Protein AF-A0AAV6FRX6-F1 (afdb_monomer)

pLDDT: mean 72.31, std 10.51, range [33.69, 86.12]

Radius of gyration: 14.48 Å; Cα contacts (8 Å, |Δi|>4): 93; chains: 1; bounding box: 25×27×48 Å

Structure (mmCIF, N/CA/C/O backbone):
data_AF-A0AAV6FRX6-F1
#
_entry.id   AF-A0AAV6FRX6-F1
#
loop_
_atom_site.group_PDB
_atom_site.id
_atom_site.type_symbol
_atom_site.label_ato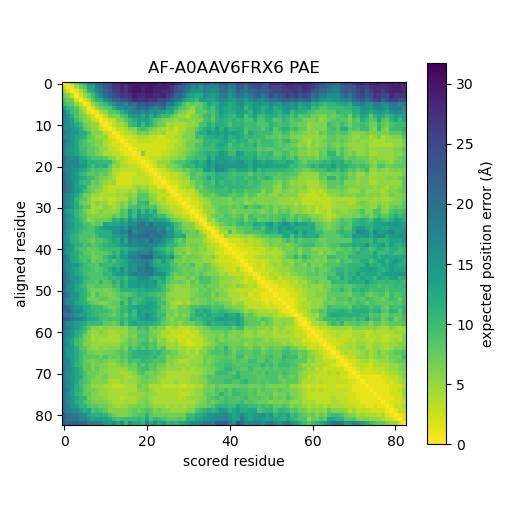m_id
_atom_site.label_alt_id
_atom_site.label_comp_id
_atom_site.label_asym_id
_a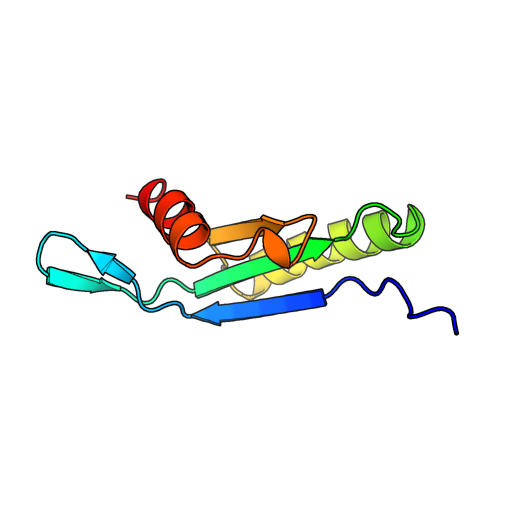tom_site.label_entity_id
_atom_site.label_seq_id
_atom_site.pdbx_PDB_ins_code
_atom_site.Cartn_x
_atom_site.Cartn_y
_atom_site.Cartn_z
_atom_site.occupancy
_atom_site.B_iso_or_equiv
_atom_site.auth_seq_id
_atom_site.auth_comp_id
_atom_site.auth_asym_id
_atom_site.auth_atom_id
_atom_site.pdbx_PDB_model_num
ATOM 1 N N . MET A 1 1 ? 4.537 -15.080 -27.069 1.00 33.69 1 MET A N 1
ATOM 2 C CA . MET A 1 1 ? 3.539 -14.183 -26.450 1.00 33.69 1 MET A CA 1
ATOM 3 C C . MET A 1 1 ? 4.238 -13.439 -25.324 1.00 33.69 1 MET A C 1
ATOM 5 O O . MET A 1 1 ? 4.529 -14.051 -24.311 1.0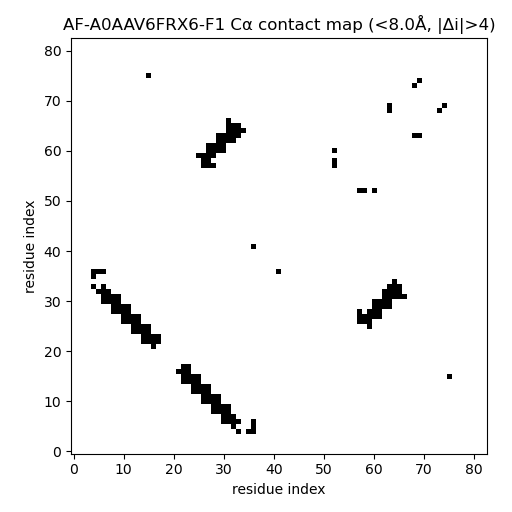0 33.69 1 MET A O 1
ATOM 9 N N . GLN A 1 2 ? 4.635 -12.183 -25.545 1.00 33.78 2 GLN A N 1
ATOM 10 C CA . GLN A 1 2 ? 5.220 -11.337 -24.499 1.00 33.78 2 GLN A CA 1
ATOM 11 C C . GLN A 1 2 ? 4.061 -10.791 -23.666 1.00 33.78 2 GLN A C 1
ATOM 13 O O . GLN A 1 2 ? 3.378 -9.861 -24.083 1.00 33.78 2 GLN A O 1
ATOM 18 N N . THR A 1 3 ? 3.776 -11.432 -22.536 1.00 40.53 3 THR A N 1
ATOM 19 C CA . THR A 1 3 ? 2.890 -10.875 -21.512 1.00 40.53 3 THR A CA 1
ATOM 20 C C . THR A 1 3 ? 3.528 -9.586 -21.015 1.00 40.53 3 THR A C 1
ATOM 22 O O . THR A 1 3 ? 4.605 -9.617 -20.426 1.00 40.53 3 THR A O 1
ATOM 25 N N . GLY A 1 4 ? 2.909 -8.453 -21.346 1.00 44.53 4 GLY A N 1
ATOM 26 C CA . GLY A 1 4 ? 3.395 -7.131 -20.984 1.00 44.53 4 GLY A CA 1
ATOM 27 C C . GLY A 1 4 ? 3.563 -7.021 -19.475 1.00 44.53 4 GLY A C 1
ATOM 28 O O . GLY A 1 4 ? 2.584 -7.092 -18.734 1.00 44.53 4 GLY A O 1
ATOM 29 N N . THR A 1 5 ? 4.810 -6.848 -19.047 1.00 52.97 5 THR A N 1
ATOM 30 C CA . THR A 1 5 ? 5.236 -6.527 -17.684 1.00 52.97 5 THR A CA 1
ATOM 31 C C . THR A 1 5 ? 4.703 -5.141 -17.316 1.00 52.97 5 THR A C 1
ATOM 33 O O . THR A 1 5 ? 5.409 -4.141 -17.388 1.00 52.97 5 THR A O 1
ATOM 36 N N . SER A 1 6 ? 3.402 -5.062 -17.062 1.00 55.75 6 SER A N 1
ATOM 37 C CA . SER A 1 6 ? 2.682 -3.826 -16.770 1.00 55.75 6 SER A CA 1
ATOM 38 C C . SER A 1 6 ? 2.668 -3.656 -15.256 1.00 55.75 6 SER A C 1
ATOM 40 O O . SER A 1 6 ? 2.259 -4.584 -14.561 1.00 55.75 6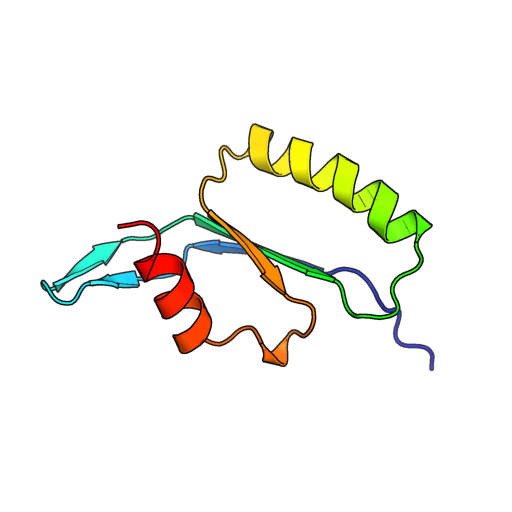 SER A O 1
ATOM 42 N N . ASP A 1 7 ? 3.109 -2.509 -14.741 1.00 57.62 7 ASP A N 1
ATOM 43 C CA . ASP A 1 7 ? 2.994 -2.199 -13.313 1.00 57.62 7 ASP A CA 1
ATOM 44 C C . ASP A 1 7 ? 1.508 -2.201 -12.911 1.00 57.62 7 ASP A C 1
ATOM 46 O O . ASP A 1 7 ? 0.692 -1.467 -13.484 1.00 57.62 7 ASP A O 1
ATOM 50 N N . VAL A 1 8 ? 1.136 -3.040 -11.940 1.00 64.56 8 VAL A N 1
ATOM 51 C CA . VAL A 1 8 ? -0.256 -3.166 -11.488 1.00 64.56 8 VAL A CA 1
ATOM 52 C C . VAL A 1 8 ? -0.426 -2.405 -10.181 1.00 64.56 8 VAL A C 1
ATOM 54 O O . VAL A 1 8 ? 0.275 -2.641 -9.196 1.00 64.56 8 VAL A O 1
ATOM 57 N N . HIS A 1 9 ? -1.383 -1.481 -10.179 1.00 62.19 9 HIS A N 1
ATOM 58 C CA . HIS A 1 9 ? -1.722 -0.668 -9.020 1.00 62.19 9 HIS A CA 1
ATOM 59 C C . HIS A 1 9 ? -2.967 -1.259 -8.361 1.00 62.19 9 HIS A C 1
ATOM 61 O O . HIS A 1 9 ? -4.016 -1.338 -9.000 1.00 62.19 9 HIS A O 1
ATOM 67 N N . TRP A 1 10 ? -2.856 -1.651 -7.093 1.00 65.69 10 TRP A N 1
ATOM 68 C CA . TRP A 1 10 ? -3.988 -2.138 -6.312 1.00 65.69 10 TRP A CA 1
ATOM 69 C C . TRP A 1 10 ? -4.295 -1.158 -5.184 1.00 65.69 10 TRP A C 1
ATOM 71 O O . TRP A 1 10 ? -3.470 -0.904 -4.304 1.00 65.69 10 TRP A O 1
ATOM 81 N N . THR A 1 11 ? -5.506 -0.605 -5.213 1.00 62.50 11 THR A N 1
ATOM 82 C CA . THR A 1 11 ? -6.064 0.191 -4.119 1.00 62.50 11 THR A CA 1
ATOM 83 C C . THR A 1 11 ? -7.165 -0.612 -3.450 1.00 62.50 11 THR A C 1
ATOM 85 O O . THR A 1 11 ? -8.115 -1.049 -4.096 1.00 62.50 11 THR A O 1
ATOM 88 N N . GLY A 1 12 ? -7.027 -0.857 -2.149 1.00 67.38 12 GLY A N 1
ATOM 89 C CA . GLY A 1 12 ? -7.988 -1.674 -1.418 1.00 67.38 12 GLY A CA 1
ATOM 90 C C . GLY A 1 12 ? -8.007 -1.357 0.069 1.00 67.38 12 GLY A C 1
ATOM 91 O O . GLY A 1 12 ? -6.986 -1.028 0.673 1.00 67.38 12 GLY A O 1
ATOM 92 N N . SER A 1 13 ? -9.190 -1.455 0.671 1.00 69.81 13 SER A N 1
ATOM 93 C CA . SER A 1 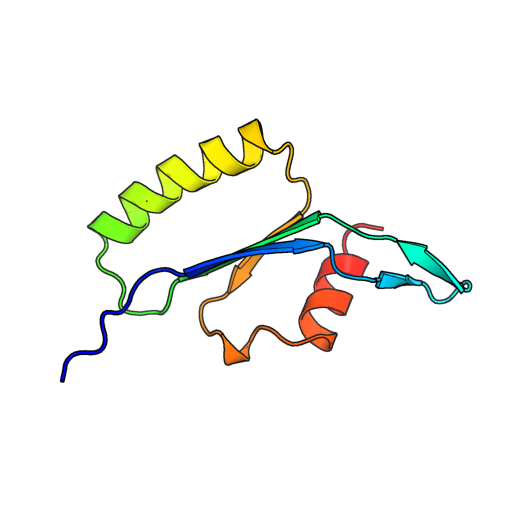13 ? -9.341 -1.465 2.124 1.00 69.81 13 SER A CA 1
ATOM 94 C C . SER A 1 13 ? -9.235 -2.901 2.621 1.00 69.81 13 SER A C 1
ATOM 96 O O . SER A 1 13 ? -10.019 -3.755 2.201 1.00 69.81 13 SER A O 1
ATOM 98 N N . TYR A 1 14 ? -8.302 -3.166 3.528 1.00 77.94 14 TYR A N 1
ATOM 99 C CA . TYR A 1 14 ? -8.142 -4.491 4.117 1.00 77.94 14 TYR A CA 1
ATOM 100 C C . TYR A 1 14 ? -8.818 -4.570 5.484 1.00 77.94 14 TYR A C 1
ATOM 102 O O . TYR A 1 14 ? -8.677 -3.650 6.284 1.00 77.94 14 TYR A O 1
ATOM 110 N N . LYS A 1 15 ? -9.532 -5.663 5.779 1.00 82.50 15 LYS A N 1
ATOM 111 C CA . LYS A 1 15 ? -10.132 -5.882 7.102 1.00 82.50 15 LYS A CA 1
ATOM 112 C C . LYS A 1 15 ? -9.065 -6.386 8.071 1.00 82.50 15 LYS A C 1
ATOM 114 O O . LYS A 1 15 ? -8.748 -7.569 8.089 1.00 82.50 15 LYS A O 1
ATOM 119 N N . TYR A 1 16 ? -8.554 -5.500 8.914 1.00 80.56 16 TYR A N 1
ATOM 120 C CA . TYR A 1 16 ? -7.592 -5.854 9.948 1.00 80.56 16 TYR A CA 1
ATOM 121 C C . TYR A 1 16 ? -8.295 -6.067 11.290 1.00 80.56 16 TYR A C 1
ATOM 123 O O . TYR A 1 16 ? -8.885 -5.137 11.839 1.00 80.56 16 TYR A O 1
ATOM 131 N N . VAL A 1 17 ? -8.238 -7.292 11.813 1.00 83.19 17 VAL A N 1
ATOM 132 C CA . VAL A 1 17 ? -8.715 -7.622 13.162 1.00 83.19 17 VAL A CA 1
ATOM 133 C C . VAL A 1 17 ? -7.524 -7.592 14.114 1.00 83.19 17 VAL A C 1
ATOM 135 O O . VAL A 1 17 ? -6.557 -8.331 13.922 1.00 83.19 17 VAL A O 1
ATOM 138 N N . HIS A 1 18 ? -7.604 -6.707 15.102 1.00 81.94 18 HIS A N 1
ATOM 139 C CA . HIS A 1 18 ? -6.635 -6.555 16.181 1.00 81.94 18 HIS A CA 1
ATOM 140 C C . HIS A 1 18 ? -6.823 -7.654 17.230 1.00 81.94 18 HIS A C 1
ATOM 142 O O . HIS A 1 18 ? -7.922 -8.184 17.399 1.00 81.94 18 HIS A O 1
ATOM 148 N N . ASP A 1 19 ? -5.765 -7.943 17.986 1.00 80.00 19 ASP A N 1
ATOM 149 C CA . ASP A 1 19 ? -5.779 -8.979 19.030 1.00 80.00 19 ASP A CA 1
ATOM 150 C C . ASP A 1 19 ? -6.746 -8.660 20.187 1.00 80.00 19 ASP A C 1
ATOM 152 O O . ASP A 1 19 ? -7.188 -9.559 20.898 1.00 80.00 19 ASP A O 1
ATOM 156 N N . ASP A 1 20 ? -7.119 -7.388 20.359 1.00 83.62 20 ASP A N 1
ATOM 157 C CA . ASP A 1 20 ? -8.119 -6.928 21.332 1.00 83.62 20 ASP A CA 1
ATOM 158 C C . ASP A 1 20 ? -9.573 -7.037 20.823 1.00 83.62 20 ASP A C 1
ATOM 160 O O . ASP A 1 20 ? -10.509 -6.607 21.499 1.00 83.62 20 ASP A O 1
ATOM 164 N N . GLY A 1 21 ? -9.771 -7.602 19.627 1.00 83.19 21 GLY A N 1
ATOM 165 C CA . GLY A 1 21 ? -11.072 -7.780 18.983 1.00 83.19 21 GLY A CA 1
ATOM 166 C C . GLY A 1 21 ? -11.554 -6.575 18.172 1.00 83.19 21 GLY A C 1
ATOM 167 O O . GLY A 1 21 ? -12.617 -6.647 17.549 1.00 83.19 21 GLY A O 1
ATOM 168 N N . ARG A 1 22 ? -10.804 -5.464 18.131 1.00 86.12 22 ARG A N 1
ATOM 169 C CA . ARG A 1 22 ? -11.158 -4.319 17.281 1.00 86.12 22 ARG A CA 1
ATOM 170 C C . ARG A 1 22 ? -10.976 -4.669 15.811 1.00 86.12 22 ARG A C 1
ATOM 172 O O . ARG A 1 22 ? -10.073 -5.406 15.433 1.00 86.12 22 ARG A O 1
ATOM 179 N N . VAL A 1 23 ? -11.805 -4.076 14.958 1.00 83.38 23 VAL A N 1
ATOM 180 C CA . VAL A 1 23 ? -11.664 -4.182 13.503 1.00 83.38 23 VAL A CA 1
ATOM 181 C C . VAL A 1 23 ? -11.346 -2.807 12.943 1.00 83.38 23 VAL A C 1
ATOM 183 O O . VAL A 1 23 ? -12.029 -1.829 13.241 1.00 83.38 23 VAL A O 1
ATOM 186 N N . SER A 1 24 ? -10.308 -2.722 12.125 1.00 81.31 24 SER A N 1
ATOM 187 C CA . SER A 1 24 ? -9.940 -1.522 11.384 1.00 81.31 24 SER A CA 1
ATOM 188 C C . SER A 1 24 ? -9.904 -1.826 9.897 1.00 81.31 24 SER A C 1
ATOM 190 O O . SER A 1 24 ? -9.554 -2.930 9.491 1.00 81.31 24 SER A O 1
ATOM 192 N N . TYR A 1 25 ? -10.241 -0.828 9.086 1.00 79.88 25 TYR A N 1
ATOM 193 C CA . TYR A 1 25 ? -10.176 -0.916 7.629 1.00 79.88 25 TYR A CA 1
ATOM 194 C C . TYR A 1 25 ? -9.163 0.097 7.097 1.00 79.88 25 TYR A C 1
ATOM 196 O O . TYR A 1 25 ? -9.561 1.117 6.532 1.00 79.88 25 TYR A O 1
ATOM 204 N N . PRO A 1 26 ? -7.852 -0.111 7.328 1.00 78.56 26 PRO A N 1
ATOM 205 C CA . PRO A 1 26 ? -6.848 0.767 6.754 1.00 78.56 26 PRO A CA 1
ATOM 206 C C . PRO A 1 26 ? -6.930 0.730 5.224 1.00 78.56 26 PRO A C 1
ATOM 208 O O . PRO A 1 26 ? -6.878 -0.341 4.610 1.00 78.56 26 PRO A O 1
ATOM 211 N N . LEU A 1 27 ? -7.027 1.911 4.609 1.00 76.81 27 LEU A N 1
ATOM 212 C CA . LEU A 1 27 ? -6.777 2.069 3.181 1.00 76.81 27 LEU A CA 1
ATOM 213 C C . LEU A 1 27 ? -5.299 1.788 2.925 1.00 76.81 27 LEU A C 1
ATOM 215 O O . LEU A 1 27 ? -4.427 2.487 3.441 1.00 76.81 27 LEU A O 1
ATOM 219 N N . CYS A 1 28 ? -5.038 0.741 2.150 1.00 77.88 28 CYS A N 1
ATOM 220 C CA . CYS A 1 28 ? -3.695 0.333 1.781 1.00 77.88 28 CYS A CA 1
ATOM 221 C C . CYS A 1 28 ? -3.515 0.566 0.288 1.00 77.88 28 CYS A C 1
ATOM 223 O O . CYS A 1 28 ? -4.336 0.151 -0.535 1.00 77.88 28 CYS A O 1
ATOM 225 N N . PHE A 1 29 ? -2.421 1.232 -0.054 1.00 78.50 29 PHE A N 1
ATOM 226 C CA . PHE A 1 29 ? -1.997 1.365 -1.433 1.00 78.50 29 PHE A CA 1
ATOM 227 C C . PHE A 1 29 ? -0.871 0.387 -1.692 1.00 78.50 29 PHE A C 1
ATOM 229 O O . PHE A 1 29 ? 0.190 0.520 -1.088 1.00 78.50 29 PHE A O 1
ATOM 236 N N . ILE A 1 30 ? -1.102 -0.590 -2.561 1.00 75.88 30 ILE A N 1
ATOM 237 C CA . ILE A 1 30 ? -0.119 -1.625 -2.858 1.00 75.88 30 ILE A CA 1
ATOM 238 C C . ILE A 1 30 ? 0.306 -1.469 -4.308 1.00 75.88 30 ILE A C 1
ATOM 240 O O . ILE A 1 30 ? -0.485 -1.592 -5.245 1.00 75.88 30 ILE A O 1
ATOM 244 N N . PHE A 1 31 ? 1.584 -1.164 -4.473 1.00 72.38 31 PHE A N 1
ATOM 245 C CA . PHE A 1 31 ? 2.214 -0.979 -5.762 1.00 72.38 31 PHE A CA 1
ATOM 246 C C . PHE A 1 31 ? 2.993 -2.239 -6.128 1.00 72.38 31 PHE A C 1
ATOM 248 O O . PHE A 1 31 ? 3.926 -2.599 -5.414 1.00 72.38 31 PHE A O 1
ATOM 255 N N . SER A 1 32 ? 2.613 -2.908 -7.220 1.00 73.19 32 SER A N 1
ATOM 256 C CA . SER A 1 32 ? 3.366 -4.043 -7.754 1.00 73.19 32 SER A CA 1
ATOM 257 C C . SER A 1 32 ? 4.214 -3.599 -8.941 1.00 73.19 32 SER A C 1
ATOM 259 O O . SER A 1 32 ? 3.669 -3.284 -10.001 1.00 73.19 32 SER A O 1
ATOM 261 N N . SER A 1 33 ? 5.539 -3.584 -8.757 1.00 69.50 33 SER A N 1
ATOM 262 C CA . SER A 1 33 ? 6.500 -3.318 -9.835 1.00 69.50 33 SER A CA 1
ATOM 263 C C . SER A 1 33 ? 7.469 -4.489 -10.003 1.00 69.50 33 SER A C 1
ATOM 265 O O . SER A 1 33 ? 8.450 -4.602 -9.256 1.00 69.50 33 SER A O 1
ATOM 267 N N . PRO A 1 34 ? 7.195 -5.397 -10.954 1.00 68.38 34 PRO A N 1
ATOM 268 C CA . PRO A 1 34 ? 8.054 -6.542 -11.207 1.00 68.38 34 PRO A CA 1
ATOM 269 C C . PRO A 1 34 ? 9.453 -6.156 -11.693 1.00 68.38 34 PRO A C 1
ATOM 271 O O . PRO A 1 34 ? 9.657 -5.204 -12.454 1.00 68.38 34 PRO A O 1
ATOM 274 N N . VAL A 1 35 ? 10.439 -6.941 -11.254 1.00 63.22 35 VAL A N 1
ATOM 275 C CA . VAL A 1 35 ? 11.856 -6.751 -11.588 1.00 63.22 35 VAL A CA 1
ATOM 276 C C . VAL A 1 35 ? 12.054 -7.069 -13.071 1.00 63.22 35 VAL A C 1
ATOM 278 O O . VAL A 1 35 ? 12.055 -8.225 -13.478 1.00 63.22 35 VAL A O 1
ATOM 281 N N . GLY A 1 36 ? 12.153 -6.030 -13.895 1.00 65.44 36 GLY A N 1
ATOM 282 C CA . GLY A 1 36 ? 12.158 -6.149 -15.357 1.00 65.44 36 GLY A CA 1
ATOM 283 C C . GLY A 1 36 ? 11.349 -5.064 -16.062 1.00 65.44 36 GLY A C 1
ATOM 284 O O . GLY A 1 36 ? 11.389 -4.979 -17.289 1.00 65.44 36 GLY A O 1
ATOM 285 N N . CYS A 1 37 ? 10.637 -4.221 -15.307 1.00 64.94 37 CYS A N 1
ATOM 286 C CA . CYS A 1 37 ? 10.017 -3.031 -15.869 1.00 64.94 37 CYS A CA 1
ATOM 287 C C . CYS A 1 37 ? 11.080 -2.052 -16.403 1.00 64.94 37 CYS A C 1
ATOM 289 O O . CYS A 1 37 ? 12.176 -1.930 -15.847 1.00 64.94 37 CYS A O 1
ATOM 291 N N . LYS A 1 38 ? 10.773 -1.367 -17.510 1.00 71.00 38 LYS A N 1
ATOM 292 C CA . LYS A 1 38 ? 11.709 -0.428 -18.141 1.00 71.00 38 LYS A CA 1
ATOM 293 C C . LYS A 1 38 ? 12.005 0.743 -17.187 1.00 71.00 38 LYS A C 1
ATOM 295 O O . LYS A 1 38 ? 11.065 1.258 -16.577 1.00 71.00 38 LYS A O 1
ATOM 300 N N . PRO A 1 39 ? 13.256 1.234 -17.098 1.00 70.94 39 PRO A N 1
ATOM 301 C CA . PRO A 1 39 ? 13.607 2.372 -16.242 1.00 70.94 39 PRO A CA 1
ATOM 302 C C . PRO A 1 39 ? 12.739 3.620 -16.477 1.00 70.94 39 PRO A C 1
ATOM 304 O O . PRO A 1 39 ? 12.387 4.319 -15.530 1.00 70.94 39 PRO A O 1
ATOM 307 N N . GLU A 1 40 ? 12.322 3.869 -17.723 1.00 73.31 40 GLU A N 1
ATOM 308 C CA . GLU A 1 40 ? 11.424 4.983 -18.064 1.00 73.31 40 GLU A CA 1
ATOM 309 C C . GLU A 1 40 ? 10.027 4.831 -17.447 1.00 73.31 40 GLU A C 1
ATOM 311 O O . GLU A 1 40 ? 9.439 5.815 -16.997 1.00 73.31 40 GLU A O 1
ATOM 316 N N . GLN A 1 41 ? 9.504 3.602 -17.382 1.00 67.94 41 GLN A N 1
ATOM 317 C CA . GLN A 1 41 ? 8.231 3.324 -16.719 1.00 67.94 41 GLN A CA 1
ATOM 318 C C . GLN A 1 41 ? 8.370 3.529 -15.211 1.00 67.94 41 GLN A C 1
ATOM 320 O O . GLN A 1 41 ? 7.579 4.273 -14.634 1.00 67.94 41 GLN A O 1
ATOM 325 N N . GLN A 1 42 ? 9.427 3.000 -14.589 1.00 66.44 42 GLN A N 1
ATOM 326 C CA . GLN A 1 42 ? 9.688 3.240 -13.164 1.00 66.44 42 GLN A CA 1
ATOM 327 C C . GLN A 1 42 ? 9.775 4.737 -12.828 1.00 66.44 42 GLN A C 1
ATOM 329 O O . GLN A 1 42 ? 9.192 5.173 -11.836 1.00 66.44 42 GLN A O 1
ATOM 334 N N . MET A 1 43 ? 10.430 5.547 -13.668 1.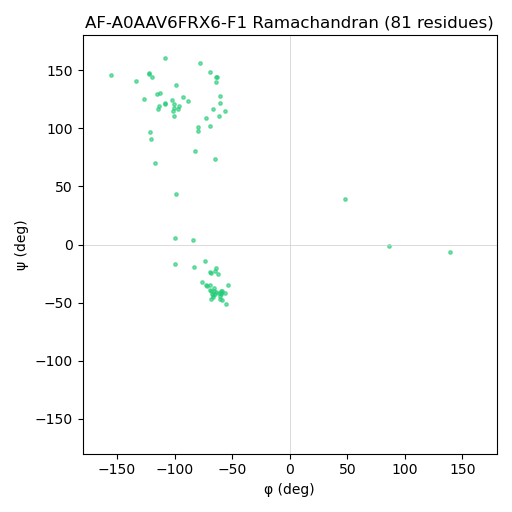00 73.81 43 MET A N 1
ATOM 335 C CA . MET A 1 43 ? 10.494 7.000 -13.472 1.00 73.81 43 MET A CA 1
ATOM 336 C C . MET A 1 43 ? 9.129 7.689 -13.624 1.00 73.81 43 MET A C 1
ATOM 338 O O . MET A 1 43 ? 8.771 8.516 -12.781 1.00 73.81 43 MET A O 1
ATOM 342 N N . MET A 1 44 ? 8.339 7.350 -14.651 1.00 73.75 44 MET A N 1
ATOM 343 C CA . MET A 1 44 ? 6.991 7.914 -14.827 1.00 73.75 44 MET A CA 1
ATOM 344 C C . MET A 1 44 ? 6.055 7.564 -13.661 1.00 73.75 44 MET A C 1
ATOM 346 O O . MET A 1 44 ? 5.300 8.419 -13.179 1.00 73.75 44 MET A O 1
ATOM 350 N N . TYR A 1 45 ? 6.116 6.322 -13.175 1.00 69.31 45 TYR A N 1
ATOM 351 C CA . TYR A 1 45 ? 5.265 5.866 -12.079 1.00 69.31 45 TYR A CA 1
ATOM 352 C C . TYR A 1 45 ? 5.729 6.386 -10.718 1.00 69.31 45 TYR A C 1
ATOM 354 O O . TYR A 1 45 ? 4.876 6.723 -9.902 1.00 69.31 45 TYR A O 1
ATOM 362 N N . ALA A 1 46 ? 7.031 6.578 -10.482 1.00 69.38 46 ALA A N 1
ATOM 363 C CA . ALA A 1 46 ? 7.523 7.231 -9.265 1.00 69.38 46 ALA A CA 1
ATOM 364 C C . ALA A 1 46 ? 6.968 8.662 -9.112 1.00 69.38 46 ALA A C 1
ATOM 366 O O . ALA A 1 46 ? 6.556 9.058 -8.019 1.00 69.38 46 ALA A O 1
ATOM 367 N N . GLY A 1 47 ? 6.882 9.415 -10.215 1.00 73.25 47 GLY A N 1
ATOM 368 C CA . GLY A 1 47 ? 6.272 10.749 -10.225 1.00 73.25 47 GLY A CA 1
ATOM 369 C C . GLY A 1 47 ? 4.762 10.721 -9.959 1.00 73.25 47 GLY A C 1
ATOM 370 O O . GLY A 1 47 ? 4.248 11.509 -9.162 1.00 73.25 47 GLY A O 1
ATOM 371 N N . SER A 1 48 ? 4.052 9.776 -10.580 1.00 73.62 48 SER A N 1
ATOM 372 C CA . SER A 1 48 ? 2.594 9.638 -10.440 1.00 73.62 48 SER A CA 1
ATOM 373 C C . SER A 1 48 ? 2.177 9.084 -9.070 1.00 73.62 48 SER A C 1
ATOM 375 O O . SER A 1 48 ? 1.176 9.532 -8.511 1.00 73.62 48 SER A O 1
ATOM 377 N N . LYS A 1 49 ? 2.974 8.177 -8.487 1.00 73.56 49 LYS A N 1
ATOM 378 C CA . LYS A 1 49 ? 2.781 7.599 -7.147 1.00 73.56 49 LYS A CA 1
ATOM 379 C C . LYS A 1 49 ? 2.691 8.689 -6.091 1.00 73.56 49 LYS A C 1
ATOM 381 O O . LYS A 1 49 ? 1.719 8.727 -5.348 1.00 73.56 49 LYS A O 1
ATOM 386 N N . ASN A 1 50 ? 3.652 9.611 -6.065 1.00 72.88 50 ASN A N 1
ATOM 387 C CA . ASN A 1 50 ? 3.664 10.693 -5.077 1.00 72.88 50 ASN A CA 1
ATOM 388 C C . ASN A 1 50 ? 2.402 11.556 -5.167 1.00 72.88 50 ASN A C 1
ATOM 390 O O . ASN A 1 50 ? 1.812 11.904 -4.145 1.00 72.88 50 ASN A O 1
ATOM 394 N N . LYS A 1 51 ? 1.945 11.844 -6.390 1.00 78.50 51 LYS A N 1
ATOM 395 C CA . LYS A 1 51 ? 0.728 12.626 -6.605 1.00 78.50 51 LYS A CA 1
ATOM 396 C C . LYS A 1 51 ? -0.526 11.875 -6.165 1.00 78.50 51 LYS A C 1
ATOM 398 O O . LYS A 1 51 ? -1.403 12.476 -5.551 1.00 78.50 51 LYS A O 1
ATOM 403 N N . LEU A 1 52 ? -0.604 10.573 -6.424 1.00 73.81 52 LEU A N 1
ATOM 404 C CA . LEU A 1 52 ? -1.729 9.742 -6.003 1.00 73.81 52 LEU A CA 1
ATOM 405 C C . LEU A 1 52 ? -1.786 9.586 -4.476 1.00 73.81 52 LEU A C 1
ATOM 407 O O . LEU A 1 52 ? -2.852 9.731 -3.887 1.00 73.81 52 LEU A O 1
ATOM 411 N N . VAL A 1 53 ? -0.634 9.374 -3.834 1.00 75.25 53 VAL A N 1
ATOM 412 C CA . VAL A 1 53 ? -0.509 9.292 -2.371 1.00 75.25 53 VAL A CA 1
ATOM 413 C C . VAL A 1 53 ? -0.974 10.586 -1.708 1.00 75.25 53 VAL A C 1
ATOM 415 O O . VAL A 1 53 ? -1.725 10.533 -0.739 1.00 75.25 53 VAL A O 1
ATOM 418 N N . GLN A 1 54 ? -0.596 11.741 -2.264 1.00 76.75 54 GLN A N 1
ATOM 419 C CA . GLN A 1 54 ? -1.056 13.044 -1.779 1.00 76.75 54 GLN A CA 1
ATOM 420 C C . GLN A 1 54 ? -2.546 13.288 -2.042 1.00 76.75 54 GLN A C 1
ATOM 422 O O . GLN A 1 54 ? -3.226 13.845 -1.193 1.00 76.75 54 GLN A O 1
ATOM 427 N N . THR A 1 55 ? -3.064 12.874 -3.201 1.00 76.44 55 THR A N 1
ATOM 428 C CA . THR A 1 55 ? -4.466 13.128 -3.583 1.00 76.44 55 THR A CA 1
ATOM 429 C C . THR A 1 55 ? -5.448 12.284 -2.772 1.00 76.44 55 THR A C 1
ATOM 431 O O . THR A 1 55 ? -6.545 12.738 -2.471 1.00 76.44 55 THR A O 1
ATOM 434 N N . VAL A 1 56 ? -5.068 11.050 -2.435 1.00 71.00 56 VAL A N 1
ATOM 435 C CA . VAL A 1 56 ? -5.927 10.086 -1.725 1.00 71.00 56 VAL A CA 1
ATOM 436 C C . VAL A 1 56 ? -5.587 10.037 -0.222 1.00 71.00 56 VAL A C 1
ATOM 438 O O . VAL A 1 56 ? -6.129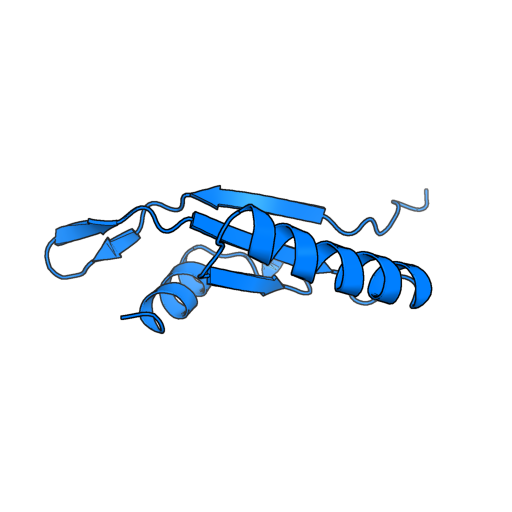 9.211 0.503 1.00 71.00 56 VAL A O 1
ATOM 441 N N . GLU A 1 57 ? -4.686 10.910 0.250 1.00 69.69 57 GLU A N 1
ATOM 442 C CA . GLU A 1 57 ? -4.203 10.969 1.643 1.00 69.69 57 GLU A CA 1
ATOM 443 C C . GLU A 1 57 ? -3.791 9.590 2.194 1.00 69.69 57 GLU A C 1
ATOM 445 O O . GLU A 1 57 ? -4.038 9.223 3.346 1.00 69.69 57 GLU A O 1
ATOM 450 N N . LEU A 1 58 ? -3.158 8.785 1.337 1.00 70.25 58 LEU A N 1
ATOM 451 C CA . LEU A 1 58 ? -2.791 7.416 1.671 1.00 70.25 58 LEU A CA 1
ATOM 452 C C . LEU A 1 58 ? -1.625 7.430 2.656 1.00 70.25 58 LEU A C 1
ATOM 454 O O . LEU A 1 58 ? -0.486 7.715 2.300 1.00 70.25 58 LEU A O 1
ATOM 458 N N . THR A 1 59 ? -1.901 7.068 3.903 1.00 70.00 59 THR A N 1
ATOM 459 C CA . THR A 1 59 ? -0.880 6.966 4.957 1.00 70.00 59 THR A CA 1
ATOM 460 C C . THR A 1 59 ? -0.127 5.638 4.929 1.00 70.00 59 THR A C 1
ATOM 462 O O . THR A 1 59 ? 0.976 5.550 5.465 1.00 70.00 59 THR A O 1
ATOM 465 N N . LYS A 1 60 ? -0.690 4.603 4.291 1.00 76.69 60 LYS A N 1
ATOM 466 C CA . LYS A 1 60 ? -0.119 3.249 4.242 1.00 76.69 60 LYS A CA 1
ATOM 467 C C . LYS A 1 60 ? 0.142 2.819 2.802 1.00 76.69 60 LYS A C 1
ATOM 469 O O . LYS A 1 60 ? -0.727 2.269 2.124 1.00 76.69 60 LYS A O 1
ATOM 474 N N . VAL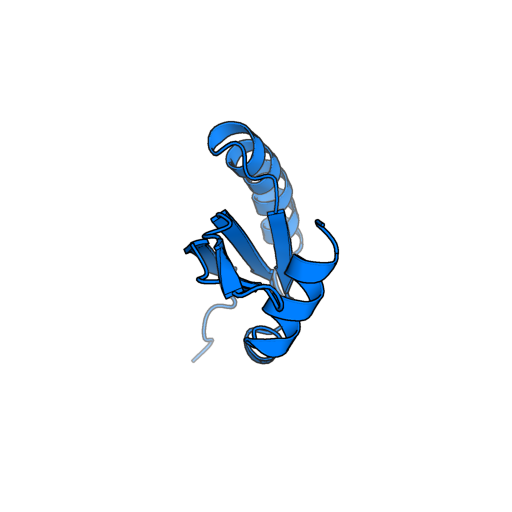 A 1 61 ? 1.354 3.115 2.342 1.00 79.38 61 VAL A N 1
ATOM 475 C CA . VAL A 1 61 ? 1.831 2.835 0.985 1.00 79.38 61 VAL A CA 1
ATOM 476 C C . VAL A 1 61 ? 2.850 1.709 1.046 1.00 79.38 61 VAL A C 1
ATOM 478 O O . VAL A 1 61 ? 3.880 1.836 1.706 1.00 79.38 61 VAL A O 1
ATOM 481 N N . PHE A 1 62 ? 2.573 0.623 0.337 1.00 82.06 62 PHE A N 1
ATOM 482 C CA . PHE A 1 62 ? 3.429 -0.547 0.267 1.00 82.06 62 PHE A CA 1
ATOM 483 C C . PHE A 1 62 ? 3.831 -0.847 -1.170 1.00 82.06 62 PHE A C 1
ATOM 485 O O . PHE A 1 62 ? 3.072 -0.625 -2.110 1.00 82.06 62 PHE A O 1
ATOM 492 N N . GLU A 1 63 ? 5.041 -1.364 -1.334 1.00 79.44 63 GLU A N 1
ATOM 493 C CA . GLU A 1 63 ? 5.613 -1.698 -2.630 1.00 79.44 63 GLU A CA 1
ATOM 494 C C . GLU A 1 63 ? 6.072 -3.154 -2.606 1.00 79.44 63 GLU A C 1
ATOM 496 O O . GLU A 1 63 ? 6.826 -3.557 -1.719 1.00 79.44 63 GLU A O 1
ATOM 501 N N . ILE A 1 64 ? 5.580 -3.931 -3.566 1.00 80.50 64 ILE A N 1
ATOM 502 C CA . ILE A 1 64 ? 5.913 -5.338 -3.770 1.00 80.50 64 ILE A CA 1
ATOM 503 C C . ILE A 1 64 ? 6.527 -5.508 -5.155 1.00 80.50 64 ILE A C 1
ATOM 505 O O . ILE A 1 64 ? 6.139 -4.847 -6.120 1.00 80.50 64 ILE A O 1
ATOM 509 N N . ARG A 1 65 ? 7.502 -6.407 -5.261 1.00 74.75 65 ARG A N 1
ATOM 510 C CA . ARG A 1 65 ? 8.168 -6.717 -6.535 1.00 74.75 65 ARG A CA 1
ATOM 511 C C . ARG A 1 65 ? 7.633 -7.988 -7.174 1.00 74.75 65 ARG A C 1
ATOM 513 O O . ARG A 1 65 ? 7.842 -8.204 -8.361 1.00 74.75 65 ARG A O 1
ATOM 520 N N . ASN A 1 66 ? 6.930 -8.808 -6.409 1.00 72.56 66 ASN A N 1
ATOM 521 C CA . ASN A 1 66 ? 6.226 -9.972 -6.903 1.00 72.56 66 ASN A CA 1
ATOM 522 C C . ASN A 1 66 ? 4.815 -9.974 -6.308 1.00 72.56 66 ASN A C 1
ATOM 524 O O . ASN A 1 66 ? 4.621 -9.624 -5.147 1.00 72.56 66 ASN A O 1
ATOM 528 N N . THR A 1 67 ? 3.816 -10.345 -7.103 1.00 71.94 67 THR A N 1
ATOM 529 C CA . THR A 1 67 ? 2.445 -10.536 -6.612 1.00 71.94 67 THR A CA 1
ATOM 530 C C . THR A 1 67 ? 2.350 -11.688 -5.617 1.00 71.94 67 THR A C 1
ATOM 532 O O . THR A 1 67 ? 1.440 -11.698 -4.801 1.00 71.94 67 THR A O 1
ATOM 535 N N . GLU A 1 68 ? 3.295 -12.630 -5.650 1.00 78.38 68 GLU A N 1
ATOM 536 C CA . GLU A 1 68 ? 3.392 -13.721 -4.671 1.00 78.38 68 GLU A CA 1
ATOM 537 C C . GLU A 1 68 ? 3.779 -13.228 -3.267 1.00 78.38 68 GLU A C 1
ATOM 539 O O . GLU A 1 68 ? 3.414 -13.863 -2.282 1.00 78.38 68 GLU A O 1
ATOM 544 N N . ASP A 1 69 ? 4.448 -12.072 -3.162 1.00 78.25 69 ASP A N 1
ATOM 545 C CA . ASP A 1 69 ? 4.781 -11.454 -1.869 1.00 78.25 69 ASP A CA 1
ATOM 546 C C . ASP A 1 69 ? 3.543 -10.835 -1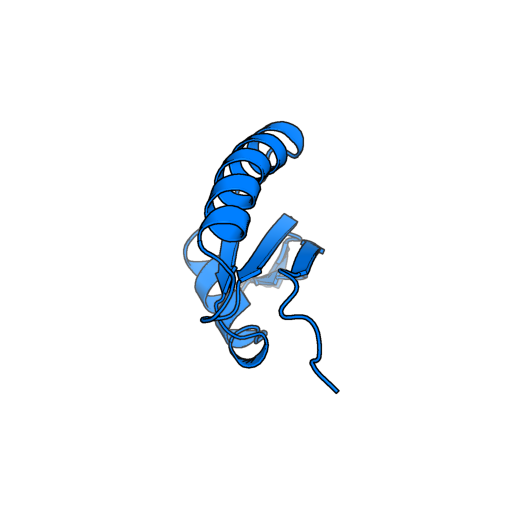.196 1.00 78.25 69 ASP A C 1
ATOM 548 O O . ASP A 1 69 ? 3.575 -10.492 -0.012 1.00 78.25 69 ASP A O 1
ATOM 552 N N . LEU A 1 70 ? 2.446 -10.659 -1.944 1.00 78.62 70 LEU A N 1
ATOM 553 C CA . LEU A 1 70 ? 1.198 -10.115 -1.425 1.00 78.62 70 LEU A CA 1
ATOM 554 C C . LEU A 1 70 ? 0.384 -11.204 -0.726 1.00 78.62 70 LEU A C 1
ATOM 556 O O . LEU A 1 70 ? -0.572 -11.742 -1.285 1.00 78.62 70 LEU A O 1
ATOM 560 N N . THR A 1 71 ? 0.743 -11.500 0.519 1.00 83.12 71 THR A N 1
ATOM 561 C CA . THR A 1 71 ? -0.023 -12.404 1.384 1.00 83.12 71 THR A CA 1
ATOM 562 C C . THR A 1 71 ? -0.738 -11.651 2.502 1.00 83.12 71 THR A C 1
ATOM 564 O O . THR A 1 71 ? -0.392 -10.516 2.848 1.00 83.12 71 THR A O 1
ATOM 567 N N . GLU A 1 72 ? -1.762 -12.282 3.079 1.00 79.88 72 GLU A N 1
ATOM 568 C CA . GLU A 1 72 ? -2.451 -11.750 4.256 1.00 79.88 72 GLU A CA 1
ATOM 569 C C . GLU A 1 72 ? -1.472 -11.584 5.426 1.00 79.88 72 GLU A C 1
ATOM 571 O O . GLU A 1 72 ? -1.486 -10.553 6.097 1.00 79.88 72 GLU A O 1
ATOM 576 N N . GLU A 1 73 ? -0.573 -12.545 5.635 1.00 83.62 73 GLU A N 1
ATOM 577 C CA . GLU A 1 73 ? 0.449 -12.495 6.680 1.00 83.62 73 GLU A CA 1
ATOM 578 C C . GLU A 1 73 ? 1.383 -11.297 6.493 1.00 83.62 73 GLU A C 1
ATOM 580 O O . GLU A 1 73 ? 1.603 -10.541 7.441 1.00 83.62 73 GLU A O 1
ATOM 585 N N . TRP A 1 74 ? 1.867 -11.075 5.266 1.00 84.62 74 TRP A N 1
ATOM 586 C CA . TRP A 1 74 ? 2.712 -9.927 4.941 1.00 84.62 74 TRP A CA 1
ATOM 587 C C . TRP A 1 74 ? 1.980 -8.610 5.196 1.00 84.62 74 TRP A C 1
ATOM 589 O O . TRP A 1 74 ? 2.525 -7.689 5.809 1.00 84.62 74 TRP A O 1
ATOM 599 N N . LEU A 1 75 ? 0.715 -8.517 4.780 1.00 79.81 75 LEU A N 1
ATOM 600 C CA . LEU A 1 75 ? -0.078 -7.312 4.982 1.00 79.81 75 LEU A CA 1
ATOM 601 C C . LEU A 1 75 ? -0.334 -7.057 6.472 1.00 79.81 75 LEU A C 1
ATOM 603 O O . LEU A 1 75 ? -0.248 -5.913 6.913 1.00 79.81 75 LEU A O 1
ATOM 607 N N . ARG A 1 76 ? -0.600 -8.103 7.264 1.00 80.06 76 ARG A N 1
ATOM 608 C CA . ARG A 1 76 ? -0.764 -7.998 8.723 1.00 80.06 76 ARG A CA 1
ATOM 609 C C . ARG A 1 76 ? 0.529 -7.558 9.403 1.00 80.06 76 ARG A C 1
ATOM 611 O O . ARG A 1 76 ? 0.471 -6.664 10.242 1.00 80.06 76 ARG A O 1
ATOM 618 N N . GLU A 1 77 ? 1.680 -8.101 9.008 1.00 83.62 77 GLU A N 1
ATOM 619 C CA . GLU A 1 77 ? 2.993 -7.677 9.512 1.00 83.62 77 GLU A CA 1
ATOM 620 C C . GLU A 1 77 ? 3.239 -6.190 9.221 1.00 83.62 77 GLU A C 1
ATOM 622 O O . GLU A 1 77 ? 3.574 -5.404 10.112 1.00 83.62 77 GLU A O 1
ATOM 627 N N . LYS A 1 78 ? 2.989 -5.773 7.976 1.00 82.00 78 LYS A N 1
ATOM 628 C CA . LYS A 1 78 ? 3.131 -4.380 7.558 1.00 82.00 78 LYS A CA 1
ATOM 629 C C . LYS A 1 78 ? 2.160 -3.452 8.273 1.00 82.00 78 LYS A C 1
ATOM 631 O O . LYS A 1 78 ? 2.562 -2.365 8.672 1.00 82.00 78 LYS A O 1
ATOM 636 N N . LEU A 1 79 ? 0.909 -3.862 8.465 1.00 77.81 79 LEU A N 1
ATOM 637 C CA . LEU A 1 79 ? -0.100 -3.082 9.180 1.00 77.81 79 LEU A CA 1
ATOM 638 C C . LEU A 1 79 ? 0.183 -2.980 10.679 1.00 77.81 79 LEU A C 1
ATOM 640 O O . LEU A 1 79 ? -0.069 -1.914 11.246 1.00 77.81 79 LEU A O 1
ATOM 644 N N . GLY A 1 80 ? 0.739 -4.031 11.286 1.00 72.69 80 GLY A N 1
ATOM 645 C CA . GLY A 1 80 ? 1.160 -4.058 12.686 1.00 72.69 80 GLY A CA 1
ATOM 646 C C . GLY A 1 80 ? 2.268 -3.052 13.008 1.00 72.69 80 GLY A C 1
ATOM 647 O O . GLY A 1 80 ? 2.345 -2.575 14.137 1.00 72.69 80 GLY A O 1
ATOM 648 N N . PHE A 1 81 ? 3.072 -2.657 12.013 1.00 69.38 81 PHE A N 1
ATOM 649 C CA . PHE A 1 81 ? 4.104 -1.626 12.173 1.00 69.38 81 PHE A CA 1
ATOM 650 C C . PHE A 1 81 ? 3.533 -0.210 12.379 1.00 69.38 81 PHE A C 1
ATOM 652 O O . PHE A 1 81 ? 4.189 0.646 12.964 1.00 69.38 81 PHE A O 1
ATOM 659 N N . PHE A 1 82 ? 2.304 0.049 11.926 1.00 65.00 82 PHE A N 1
ATOM 660 C CA . PHE A 1 82 ? 1.642 1.359 12.023 1.00 65.00 82 PHE A CA 1
ATOM 661 C C . PHE A 1 82 ? 0.672 1.426 13.218 1.00 65.00 82 PHE A C 1
ATOM 663 O O . PHE A 1 82 ? -0.471 1.864 13.043 1.00 65.00 82 PHE A O 1
ATOM 670 N N . ARG A 1 83 ? 1.096 0.918 14.382 1.00 57.72 83 ARG A N 1
ATOM 671 C CA . ARG A 1 83 ? 0.318 0.940 15.632 1.00 57.72 83 ARG A CA 1
ATOM 672 C C . ARG A 1 83 ? 0.146 2.353 16.183 1.00 57.72 83 ARG A C 1
ATOM 674 O O . ARG A 1 83 ? 1.134 3.117 16.150 1.00 57.72 83 ARG A O 1
#

Secondary structure (DSSP, 8-state):
-----PPEEEEEE--EEPTTS-EE--EEEEEE--TT--HHHHHHHHHHHHHHHHHTT-SEEEEESSGGG--HHHHHHHHHTT-

Sequence (83 aa):
MQTGTSDVHWTGSYKYVHDDGRVSYPLCFIFSSPVGCKPEQQMMYAGSKNKLVQTVELTKVFEIRNTEDLTEEWLREKLGFFR

Solvent-accessible surface area (backbone atoms only — not comparable to full-atom values): 5162 Å² total; per-residue (Å²): 134,86,77,77,79,65,73,48,81,46,79,48,68,46,86,43,73,46,97,88,72,50,76,45,65,56,60,36,38,42,39,38,51,49,91,82,55,54,70,69,55,55,53,56,48,56,61,49,47,57,53,50,36,63,74,68,67,51,85,42,76,46,80,39,53,46,78,84,67,70,40,72,68,50,52,50,58,59,53,62,72,72,115

Organism: NCBI:txid278164

InterPro domains:
  IPR002108 Actin-depolymerising factor homology domain [PF00241] (14-79)
  IPR002108 Actin-depolymerising factor homology domain [PS51263] (1-80)
  IPR011171 Glia maturation factor [PTHR11249] (13-83)
  IPR029006 ADF-H/Gelsolin-like domain superfamily [G3DSA:3.40.20.10] (11-80)

Nearest PDB structures (foldseek):
  1vkk-assembly1_A  TM=9.218E-01  e=2.523E-10  Mus musculus
  3l50-assembly2_B  TM=8.882E-01  e=6.056E-10  Homo sapiens
  1v6f-assembly1_A  TM=8.901E-01  e=5.227E-09  Mus musculus
  1wfs-assembly1_A  TM=9.002E-01  e=1.536E-08  Mus musculus
  1f7s-assembly1_A  TM=7.826E-01  e=1.018E-02  Arabidopsis thaliana

Foldseek 3Di:
DPPPQDWDKDWAFDFDQDPVRDTDGQTATETEHADPDDPVNVVVVVVVVVVVCVVVVRPHYYYDRDPVCPDPVNVNVSVVVVD

Mean predicted aligned error: 8.84 Å